Protein AF-A0A661IXZ2-F1 (afdb_monomer_lite)

Secondary structure (DSSP, 8-state):
---S---SSTTHHHHHHHIIIIIHHHHHHHHHH--TTHHHHHHHHHHHHHHHHS-GGG--SSTTHHHHHHHHHHHHHHHHHHT-GGGHHHHHHHHHHHHHHHHHHHHHHHH--PPPHHHHHHHHHHHHHHHHHHHHHHHHHHHHHHHHT-

pLDDT: mean 89.72, std 12.01, range [30.55, 98.31]

Sequence (150 aa):
MAEGLRLPGPAAGTAIFGGLMFVVWISLGRKLTEKRYGGITVAVLFASFSILLRPWYGILSPSFFSIYAVVALFVLGLWIEVFQGRLELIGGGLGNLSCLGITWLAFGIHLDRWPPSEYVFLLLFSSFLSGTAGVLLARSVEKFFRKVKR

Structure (mmCIF, N/CA/C/O backbone):
data_AF-A0A661IXZ2-F1
#
_entry.id   AF-A0A661IXZ2-F1
#
loop_
_atom_site.group_PDB
_atom_site.id
_atom_site.type_symbol
_atom_site.label_atom_id
_atom_site.label_alt_id
_atom_site.label_comp_id
_ato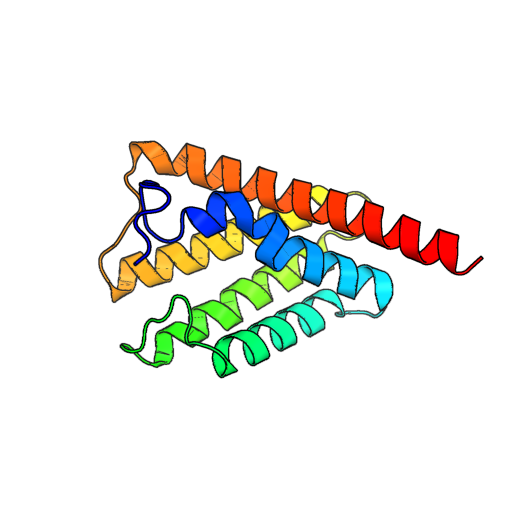m_site.label_asym_id
_atom_site.label_entity_id
_atom_site.label_seq_id
_atom_site.pdbx_PDB_ins_code
_atom_site.Cartn_x
_atom_site.Cartn_y
_atom_site.Cartn_z
_atom_site.occupancy
_atom_site.B_iso_or_equiv
_atom_site.auth_seq_id
_atom_site.auth_comp_id
_atom_site.auth_asym_id
_atom_site.auth_atom_id
_atom_site.pdbx_PDB_model_num
ATOM 1 N N . MET A 1 1 ? 4.597 -20.156 -14.452 1.00 32.59 1 MET A N 1
ATOM 2 C CA . MET A 1 1 ? 3.155 -20.278 -14.143 1.00 32.59 1 MET A CA 1
ATOM 3 C C . MET A 1 1 ? 2.672 -19.033 -13.410 1.00 32.59 1 MET A C 1
ATOM 5 O O . MET A 1 1 ? 2.782 -18.969 -12.195 1.00 32.59 1 MET A O 1
ATOM 9 N N . ALA A 1 2 ? 2.207 -18.038 -14.168 1.00 30.55 2 ALA A N 1
ATOM 10 C CA . ALA A 1 2 ? 1.329 -16.946 -13.729 1.00 30.55 2 ALA A CA 1
ATOM 11 C C . ALA A 1 2 ? 0.797 -16.218 -14.985 1.00 30.55 2 ALA A C 1
ATOM 13 O O . ALA A 1 2 ? 0.913 -15.007 -15.111 1.00 30.55 2 ALA A O 1
ATOM 14 N N . GLU A 1 3 ? 0.253 -16.965 -15.952 1.00 35.84 3 GLU A N 1
ATOM 15 C CA . GLU A 1 3 ? -0.440 -16.415 -17.136 1.00 35.84 3 GLU A CA 1
ATOM 16 C C . GLU A 1 3 ? -1.943 -16.199 -16.862 1.00 35.84 3 GLU A C 1
ATOM 18 O O . GLU A 1 3 ? -2.784 -16.376 -17.733 1.00 35.84 3 GLU A O 1
ATOM 23 N N . GLY A 1 4 ? -2.312 -15.869 -15.621 1.00 45.47 4 GLY A N 1
ATOM 24 C CA . GLY A 1 4 ? -3.718 -15.861 -15.201 1.00 45.47 4 GLY A CA 1
ATOM 25 C C . GLY A 1 4 ? -4.485 -14.586 -15.544 1.00 45.47 4 GLY A C 1
ATOM 26 O O . GLY A 1 4 ? -5.700 -14.622 -15.670 1.00 45.47 4 GLY A O 1
ATOM 27 N N . LEU A 1 5 ? -3.801 -13.456 -15.709 1.00 49.75 5 LEU A N 1
ATOM 28 C CA . LEU A 1 5 ? -4.419 -12.175 -16.040 1.00 49.75 5 LEU A CA 1
ATOM 29 C C . LEU A 1 5 ? -3.344 -11.373 -16.779 1.00 49.75 5 LEU A C 1
ATOM 31 O O . LEU A 1 5 ? -2.355 -10.977 -16.163 1.00 49.75 5 LEU A O 1
ATOM 35 N N . ARG A 1 6 ? -3.480 -11.178 -18.098 1.00 61.00 6 ARG A N 1
ATOM 36 C CA . ARG A 1 6 ? -2.599 -10.309 -18.909 1.00 61.00 6 ARG A CA 1
ATOM 37 C C . ARG A 1 6 ? -2.823 -8.838 -18.536 1.00 61.00 6 ARG A C 1
ATOM 39 O O . ARG A 1 6 ? -3.260 -8.037 -19.354 1.00 61.00 6 ARG A O 1
ATOM 46 N N . LEU A 1 7 ? -2.613 -8.500 -17.270 1.00 65.31 7 LEU A N 1
ATOM 47 C CA . LEU A 1 7 ? -2.766 -7.143 -16.793 1.00 65.31 7 LEU A CA 1
ATOM 48 C C . LEU A 1 7 ? -1.588 -6.301 -17.294 1.00 65.31 7 LEU A C 1
ATOM 50 O O . LEU A 1 7 ? -0.437 -6.724 -17.151 1.00 65.31 7 LEU A O 1
ATOM 54 N N . PRO A 1 8 ? -1.858 -5.122 -17.864 1.00 73.19 8 PRO A N 1
ATOM 55 C CA . PRO A 1 8 ? -0.811 -4.255 -18.366 1.00 73.19 8 PRO A CA 1
ATOM 56 C C . PRO A 1 8 ? -0.011 -3.649 -17.208 1.00 73.19 8 PRO A C 1
ATOM 58 O O . PRO A 1 8 ? -0.569 -3.049 -16.293 1.00 73.19 8 PRO A O 1
ATOM 61 N N . GLY A 1 9 ? 1.314 -3.777 -17.276 1.00 74.88 9 GLY A N 1
ATOM 62 C CA . GLY A 1 9 ? 2.248 -3.122 -16.361 1.00 74.88 9 GLY A CA 1
ATOM 63 C C . GLY A 1 9 ? 2.627 -3.921 -15.103 1.00 74.88 9 GLY A C 1
ATOM 64 O O . GLY A 1 9 ? 1.922 -4.842 -14.676 1.00 74.88 9 GLY A O 1
ATOM 65 N N . PRO A 1 10 ? 3.775 -3.583 -14.485 1.00 83.19 10 PRO A N 1
ATOM 66 C CA . PRO A 1 10 ? 4.241 -4.245 -13.275 1.00 83.19 10 PRO A CA 1
ATOM 67 C C . PRO A 1 10 ? 3.270 -4.002 -12.116 1.00 83.19 10 PRO A C 1
ATOM 69 O O . PRO A 1 10 ? 2.690 -2.925 -11.979 1.00 83.19 10 PRO A O 1
ATOM 72 N N . ALA A 1 11 ? 3.116 -5.011 -11.256 1.00 85.69 11 ALA A N 1
ATOM 73 C CA . ALA A 1 11 ? 2.308 -4.927 -10.039 1.00 85.69 11 ALA A CA 1
ATOM 74 C C . ALA A 1 11 ? 0.827 -4.535 -10.248 1.00 85.69 11 ALA A C 1
ATOM 76 O O . ALA A 1 11 ? 0.164 -4.108 -9.303 1.00 85.69 11 ALA A O 1
ATOM 77 N N . ALA A 1 12 ? 0.257 -4.742 -11.439 1.00 88.62 12 ALA A N 1
ATOM 78 C CA . ALA A 1 12 ? -1.161 -4.476 -11.692 1.00 88.62 12 ALA A CA 1
ATOM 79 C C . ALA A 1 12 ? -2.104 -5.294 -10.783 1.00 88.62 12 ALA A C 1
ATOM 81 O O . ALA A 1 12 ? -3.170 -4.821 -10.396 1.00 88.62 12 ALA A O 1
ATOM 82 N N . GLY A 1 13 ? -1.681 -6.486 -10.342 1.00 88.31 13 GLY A N 1
ATOM 83 C CA . GLY A 1 13 ? -2.396 -7.241 -9.308 1.00 88.31 13 GLY A CA 1
ATOM 84 C C . GLY A 1 13 ? -2.532 -6.463 -7.991 1.00 88.31 13 GLY A C 1
ATOM 85 O O . GLY A 1 13 ? -3.591 -6.482 -7.376 1.00 88.31 13 GLY A O 1
ATOM 86 N N . THR A 1 14 ? -1.516 -5.697 -7.595 1.00 90.25 14 THR A N 1
ATOM 87 C CA . THR A 1 14 ? -1.571 -4.812 -6.416 1.00 90.25 14 THR A CA 1
ATOM 88 C C . THR A 1 14 ? -2.442 -3.589 -6.656 1.00 90.25 14 THR A C 1
ATOM 90 O O . THR A 1 14 ? -3.156 -3.157 -5.752 1.00 90.25 14 THR A O 1
ATOM 93 N N . ALA A 1 15 ? -2.475 -3.075 -7.884 1.00 93.56 15 ALA A N 1
ATOM 94 C CA . ALA A 1 15 ? -3.404 -2.013 -8.247 1.00 93.56 15 ALA A CA 1
ATOM 95 C C . ALA A 1 15 ? -4.876 -2.446 -8.117 1.00 93.56 15 ALA A C 1
ATOM 97 O O . ALA A 1 15 ? -5.725 -1.631 -7.789 1.00 93.56 15 ALA A O 1
ATOM 98 N N . ILE A 1 16 ? -5.210 -3.715 -8.352 1.00 93.81 16 ILE A N 1
ATOM 99 C CA . ILE A 1 16 ? -6.607 -4.182 -8.303 1.00 93.81 16 ILE A CA 1
ATOM 100 C C . ILE A 1 16 ? -6.950 -4.794 -6.941 1.00 93.81 16 ILE A C 1
ATOM 102 O O . ILE A 1 16 ? -8.022 -4.545 -6.391 1.00 93.81 16 ILE A O 1
ATOM 106 N N . PHE A 1 17 ? -6.030 -5.560 -6.357 1.00 94.88 17 PHE A N 1
ATOM 107 C CA . PHE A 1 17 ? -6.265 -6.360 -5.153 1.00 94.88 17 PHE A CA 1
ATOM 108 C C . PHE A 1 17 ? -5.483 -5.885 -3.925 1.00 94.88 17 PHE A C 1
ATOM 110 O O . PHE A 1 17 ? -5.629 -6.475 -2.856 1.00 94.88 17 PHE A O 1
ATOM 117 N N . GLY A 1 18 ? -4.678 -4.823 -4.025 1.00 93.56 18 GLY A N 1
ATOM 118 C CA . GLY A 1 18 ? -3.869 -4.309 -2.910 1.00 93.56 18 GLY A CA 1
ATOM 119 C C . GLY A 1 18 ? -4.696 -3.925 -1.681 1.00 93.56 18 GLY A C 1
ATOM 120 O O . GLY A 1 18 ? -4.258 -4.119 -0.546 1.00 93.56 18 GLY A O 1
ATOM 121 N N . GLY A 1 19 ? -5.946 -3.507 -1.892 1.00 95.75 19 GLY A N 1
ATOM 122 C CA . GLY A 1 19 ? -6.935 -3.344 -0.836 1.00 95.75 19 GLY A CA 1
ATOM 123 C C . GLY A 1 19 ? -7.126 -4.593 0.015 1.00 95.75 19 GLY A C 1
ATOM 124 O O . GLY A 1 19 ? -7.001 -4.539 1.235 1.00 95.75 19 GLY A O 1
ATOM 125 N N . LEU A 1 20 ? -7.390 -5.728 -0.633 1.00 95.25 20 LEU A N 1
ATOM 126 C CA . LEU A 1 20 ? -7.593 -7.018 0.027 1.00 95.25 20 LEU A CA 1
ATOM 127 C C . LEU A 1 20 ? -6.285 -7.589 0.590 1.00 95.25 20 LEU A C 1
ATOM 129 O O . LEU A 1 20 ? -6.275 -8.130 1.693 1.00 95.25 20 LEU A O 1
ATOM 133 N N . MET A 1 21 ? -5.188 -7.463 -0.159 1.00 92.31 21 MET A N 1
ATOM 134 C CA . MET A 1 21 ? -3.894 -8.035 0.220 1.00 92.31 21 MET A CA 1
ATOM 135 C C . MET A 1 21 ? -3.251 -7.316 1.406 1.00 92.31 21 MET A C 1
ATOM 137 O O . MET A 1 21 ? -2.630 -7.971 2.237 1.00 92.31 21 MET A O 1
ATOM 141 N N . PHE A 1 22 ? -3.396 -5.991 1.500 1.00 94.94 22 PHE A N 1
ATOM 142 C CA . PHE A 1 22 ? -2.669 -5.180 2.480 1.00 94.94 22 PHE A CA 1
ATOM 143 C C . PHE A 1 22 ? -3.604 -4.328 3.337 1.00 94.94 22 PHE A C 1
ATOM 145 O O . PHE A 1 22 ? -3.573 -4.409 4.567 1.00 94.94 22 PHE A O 1
ATOM 152 N N . VAL A 1 23 ? -4.460 -3.518 2.706 1.00 97.62 23 VAL A N 1
ATOM 153 C CA . VAL A 1 23 ? -5.229 -2.486 3.420 1.00 97.62 23 VAL A CA 1
ATOM 154 C C . VAL A 1 23 ? -6.223 -3.085 4.413 1.00 97.62 23 VAL A C 1
ATOM 156 O O . VAL A 1 23 ? -6.313 -2.578 5.531 1.00 97.62 23 VAL A O 1
ATOM 159 N N . VAL A 1 24 ? -6.917 -4.176 4.058 1.00 97.69 24 VAL A N 1
ATOM 160 C CA . VAL A 1 24 ? -7.838 -4.887 4.967 1.00 97.69 24 VAL A CA 1
ATOM 161 C C . VAL A 1 24 ? -7.131 -5.246 6.267 1.00 97.69 24 VAL A C 1
ATOM 163 O O . VAL A 1 24 ? -7.606 -4.896 7.344 1.00 97.69 24 VAL A O 1
ATOM 166 N N . TRP A 1 25 ? -5.987 -5.918 6.171 1.00 96.25 25 TRP A N 1
ATOM 167 C CA . TRP A 1 25 ? -5.279 -6.466 7.325 1.00 96.25 25 TRP A CA 1
ATOM 168 C C . TRP A 1 25 ? -4.684 -5.377 8.206 1.00 96.25 25 TRP A C 1
ATOM 170 O O . TRP A 1 25 ? -4.823 -5.426 9.427 1.00 96.25 25 TRP A O 1
ATOM 180 N N . ILE A 1 26 ? -4.074 -4.364 7.593 1.00 96.69 26 ILE A N 1
ATOM 181 C CA . ILE A 1 26 ? -3.441 -3.267 8.326 1.00 96.69 26 ILE A CA 1
ATOM 182 C C . ILE A 1 26 ? -4.507 -2.390 8.998 1.00 96.69 26 ILE A C 1
ATOM 184 O O . ILE A 1 26 ? -4.383 -2.056 10.178 1.00 96.69 26 ILE A O 1
ATOM 188 N N . SER A 1 27 ? -5.597 -2.075 8.289 1.00 97.06 27 SER A N 1
ATOM 189 C CA . SER A 1 27 ? -6.723 -1.317 8.847 1.00 97.06 27 SER A CA 1
ATOM 190 C C . SER A 1 27 ? -7.415 -2.091 9.971 1.00 97.06 27 SER A C 1
ATOM 192 O O . SER A 1 27 ? -7.656 -1.535 11.044 1.00 97.06 27 SER A O 1
ATOM 194 N N . LEU A 1 28 ? -7.676 -3.387 9.771 1.00 96.06 28 LEU A N 1
ATOM 195 C CA . LEU A 1 28 ? -8.296 -4.245 10.778 1.00 96.06 28 LEU A CA 1
ATOM 196 C C . LEU A 1 28 ? -7.409 -4.375 12.019 1.00 96.06 28 LEU A C 1
ATOM 198 O O . LEU A 1 28 ? -7.884 -4.163 13.131 1.00 96.06 28 LEU A O 1
ATOM 202 N N . GLY A 1 29 ? -6.116 -4.656 11.848 1.00 94.19 29 GLY A N 1
ATOM 203 C CA . GLY A 1 29 ? -5.170 -4.766 12.957 1.00 94.19 29 GLY A CA 1
ATOM 204 C C . GLY A 1 29 ? -5.096 -3.480 13.782 1.00 94.19 29 GLY A C 1
ATOM 205 O O . GLY A 1 29 ? -5.122 -3.522 15.015 1.00 94.19 29 GLY A O 1
ATOM 206 N N . ARG A 1 30 ? -5.111 -2.313 13.128 1.00 94.62 30 ARG A N 1
ATOM 207 C CA . ARG A 1 30 ? -5.167 -1.028 13.832 1.00 94.62 30 ARG A CA 1
ATOM 208 C C . ARG A 1 30 ? -6.479 -0.812 14.593 1.00 94.62 30 ARG A C 1
ATOM 210 O O . ARG A 1 30 ? -6.465 -0.306 15.718 1.00 94.62 30 ARG A O 1
ATOM 217 N N . LYS A 1 31 ? -7.609 -1.194 14.002 1.00 93.88 31 LYS A N 1
ATOM 218 C CA . LYS A 1 31 ? -8.935 -1.098 14.632 1.00 93.88 31 LYS A CA 1
ATOM 219 C C . LYS A 1 31 ? -9.081 -2.011 15.843 1.00 93.88 31 LYS A C 1
ATOM 221 O O . LYS A 1 31 ? -9.686 -1.610 16.826 1.00 93.88 31 LYS A O 1
ATOM 226 N N . LEU A 1 32 ? -8.513 -3.214 15.780 1.00 92.69 32 LEU A N 1
ATOM 227 C CA . LEU A 1 32 ? -8.575 -4.187 16.871 1.00 92.69 32 LEU A CA 1
ATOM 228 C C . LEU A 1 32 ? -7.624 -3.848 18.021 1.00 92.69 32 LEU A C 1
ATOM 230 O O . LEU A 1 32 ? -7.943 -4.114 19.175 1.00 92.69 32 LEU A O 1
ATOM 234 N N . THR A 1 33 ? -6.454 -3.281 17.721 1.00 90.81 33 THR A N 1
ATOM 235 C CA . THR A 1 33 ? -5.474 -2.918 18.756 1.00 90.81 33 THR A CA 1
ATOM 236 C C . THR A 1 33 ? -5.832 -1.622 19.475 1.00 90.81 33 THR A C 1
ATOM 238 O O . THR A 1 33 ? -5.518 -1.487 20.654 1.00 90.81 33 THR A O 1
ATOM 241 N N . GLU A 1 34 ? -6.452 -0.659 18.782 1.00 86.38 34 GLU A N 1
ATOM 242 C CA . GLU A 1 34 ? -6.804 0.673 19.307 1.00 86.38 34 GLU A CA 1
ATOM 243 C C . GLU A 1 34 ? -5.614 1.454 19.921 1.00 86.38 34 GLU A C 1
ATOM 245 O O . GLU A 1 34 ? -5.797 2.470 20.589 1.00 86.38 34 GLU A O 1
ATOM 250 N N . LYS A 1 35 ? -4.369 1.021 19.677 1.00 89.50 35 LYS A N 1
ATOM 251 C CA . LYS A 1 35 ? -3.149 1.661 20.188 1.00 89.50 35 LYS A CA 1
ATOM 252 C C . LYS A 1 35 ? -2.573 2.645 19.181 1.00 89.50 35 LYS A C 1
ATOM 254 O O . LYS A 1 35 ? -2.608 2.403 17.975 1.00 89.50 35 LYS A O 1
ATOM 259 N N . ARG A 1 36 ? -1.962 3.719 19.691 1.00 87.12 36 ARG A N 1
ATOM 260 C CA . ARG A 1 36 ? -1.168 4.657 18.886 1.00 87.12 36 ARG A CA 1
ATOM 261 C C . ARG A 1 36 ? -0.116 3.878 18.090 1.00 87.12 36 ARG A C 1
ATOM 263 O O . ARG A 1 36 ? 0.582 3.050 18.667 1.00 87.12 36 ARG A O 1
ATOM 270 N N . TYR A 1 37 ? -0.026 4.158 16.791 1.00 91.31 37 TYR A N 1
ATOM 271 C CA . TYR A 1 37 ? 0.878 3.506 15.834 1.00 91.31 37 TYR A CA 1
ATOM 272 C C . TYR A 1 37 ? 0.550 2.054 15.468 1.00 91.31 37 TYR A C 1
ATOM 274 O O . TYR A 1 37 ? 1.322 1.443 14.734 1.00 91.31 37 TYR A O 1
ATOM 282 N N . GLY A 1 38 ? -0.588 1.496 15.896 1.00 92.00 38 GLY A N 1
ATOM 283 C CA . GLY A 1 38 ? -0.918 0.101 15.589 1.00 92.00 38 GLY A CA 1
ATOM 284 C C . GLY A 1 38 ? -0.947 -0.217 14.083 1.00 92.00 38 GLY A C 1
ATOM 285 O O . GLY A 1 38 ? -0.605 -1.331 13.705 1.00 92.00 38 GLY A O 1
ATOM 286 N N . GLY A 1 39 ? -1.289 0.743 13.210 1.00 91.56 39 GLY A N 1
ATOM 287 C CA . GLY A 1 39 ? -1.331 0.531 11.764 1.00 91.56 39 GLY A CA 1
ATOM 288 C C . GLY A 1 39 ? 0.074 0.404 11.202 1.00 91.56 39 GLY A C 1
ATOM 289 O O . GLY A 1 39 ? 0.361 -0.517 10.446 1.00 91.56 39 GLY A O 1
ATOM 290 N N . ILE A 1 40 ? 0.978 1.267 11.663 1.00 95.69 40 ILE A N 1
ATOM 291 C CA . ILE A 1 40 ? 2.400 1.206 11.322 1.00 95.69 40 ILE A CA 1
ATOM 292 C C . ILE A 1 40 ? 3.007 -0.105 11.830 1.00 95.69 40 ILE A C 1
ATOM 294 O O . ILE A 1 40 ? 3.661 -0.811 11.068 1.00 95.69 40 ILE A O 1
ATOM 298 N N . THR A 1 41 ? 2.756 -0.472 13.090 1.00 94.94 41 THR A N 1
ATOM 299 C CA . THR A 1 41 ? 3.283 -1.710 13.679 1.00 94.94 41 THR A CA 1
ATOM 300 C C . THR A 1 41 ? 2.817 -2.941 12.907 1.00 94.94 41 THR A C 1
ATOM 302 O O . THR A 1 41 ? 3.643 -3.770 12.533 1.00 94.94 41 THR A O 1
ATOM 305 N N . VAL A 1 42 ? 1.515 -3.051 12.620 1.00 95.94 42 VAL A N 1
ATOM 306 C CA . VAL A 1 42 ? 0.969 -4.175 11.847 1.00 95.94 42 VAL A CA 1
ATOM 307 C C . VAL A 1 42 ? 1.554 -4.195 10.438 1.00 95.94 42 VAL A C 1
ATOM 309 O O . VAL A 1 42 ? 1.938 -5.262 9.974 1.00 95.94 42 VAL A O 1
ATOM 312 N N . ALA A 1 43 ? 1.686 -3.045 9.776 1.00 95.94 43 ALA A N 1
ATOM 313 C CA . ALA A 1 43 ? 2.252 -2.972 8.433 1.00 95.94 43 ALA A CA 1
ATOM 314 C C . ALA A 1 43 ? 3.719 -3.423 8.372 1.00 95.94 43 ALA A C 1
ATOM 316 O O . ALA A 1 43 ? 4.089 -4.188 7.484 1.00 95.94 43 ALA A O 1
ATOM 317 N N . VAL A 1 44 ? 4.546 -2.991 9.328 1.00 94.81 44 VAL A N 1
ATOM 318 C CA . VAL A 1 44 ? 5.961 -3.386 9.403 1.00 94.81 44 VAL A CA 1
ATOM 319 C C . VAL A 1 44 ? 6.094 -4.872 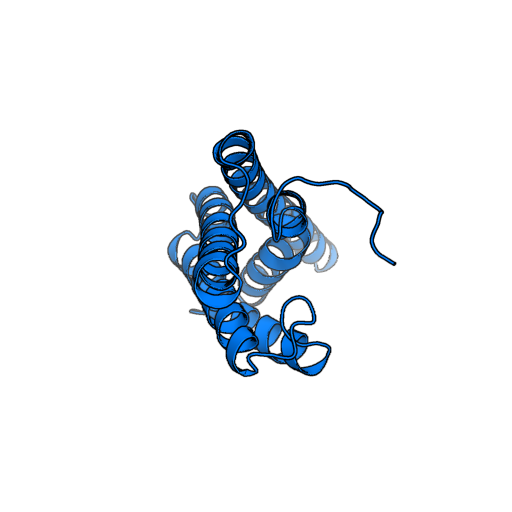9.718 1.00 94.81 44 VAL A C 1
ATOM 321 O O . VAL A 1 44 ? 6.861 -5.562 9.055 1.00 94.81 44 VAL A O 1
ATOM 324 N N . LEU A 1 45 ? 5.319 -5.396 10.674 1.00 93.94 45 LEU A N 1
ATOM 325 C CA . LEU A 1 45 ? 5.308 -6.834 10.960 1.00 93.94 45 LEU A CA 1
ATOM 326 C C . LEU A 1 45 ? 4.872 -7.636 9.733 1.00 93.94 45 LEU A C 1
ATOM 328 O O . LEU A 1 45 ? 5.518 -8.620 9.379 1.00 93.94 45 LEU A O 1
ATOM 332 N N . PHE A 1 46 ? 3.818 -7.184 9.052 1.00 92.38 46 PHE A N 1
ATOM 333 C CA . PHE A 1 46 ? 3.328 -7.807 7.829 1.00 92.38 46 PHE A CA 1
ATOM 334 C C . PHE A 1 46 ? 4.410 -7.835 6.743 1.00 92.38 46 PHE A C 1
ATOM 336 O O . PHE A 1 46 ? 4.623 -8.877 6.121 1.00 92.38 46 PHE A O 1
ATOM 343 N N . ALA A 1 47 ? 5.139 -6.731 6.550 1.00 92.19 47 ALA A N 1
ATOM 344 C CA . ALA A 1 47 ? 6.260 -6.659 5.616 1.00 92.19 47 ALA A CA 1
ATOM 345 C C . ALA A 1 47 ? 7.371 -7.652 5.983 1.00 92.19 47 ALA A C 1
ATOM 347 O O . ALA A 1 47 ? 7.803 -8.432 5.135 1.00 92.19 47 ALA A O 1
ATOM 348 N N . SER A 1 48 ? 7.789 -7.665 7.250 1.00 90.44 48 SER A N 1
ATOM 349 C CA . SER A 1 48 ? 8.844 -8.546 7.751 1.00 90.44 48 SER A CA 1
ATOM 350 C C . SER A 1 48 ? 8.503 -10.021 7.545 1.00 90.44 48 SER A C 1
ATOM 352 O O . SER A 1 48 ? 9.312 -10.761 6.989 1.00 90.44 48 SER A O 1
ATOM 354 N N . PHE A 1 49 ? 7.291 -10.450 7.913 1.00 90.12 49 PHE A N 1
ATOM 355 C CA . PHE A 1 49 ? 6.855 -11.831 7.686 1.00 90.12 49 PHE A CA 1
ATOM 356 C C . PHE A 1 49 ? 6.744 -12.170 6.199 1.00 90.12 49 PHE A C 1
ATOM 358 O O . PHE A 1 49 ? 7.143 -13.259 5.792 1.00 90.12 49 PHE A O 1
ATOM 365 N N . SER A 1 50 ? 6.254 -11.238 5.378 1.00 86.50 50 SER A N 1
ATOM 366 C CA . SER A 1 50 ? 6.138 -11.453 3.932 1.00 86.50 50 SER A CA 1
ATOM 367 C C . SER A 1 50 ? 7.503 -11.709 3.292 1.00 86.50 50 SER A C 1
ATOM 369 O O . SER A 1 50 ? 7.639 -12.651 2.514 1.00 86.50 50 SER A O 1
ATOM 371 N N . ILE A 1 51 ? 8.521 -10.927 3.670 1.00 87.75 51 ILE A N 1
ATOM 372 C CA . ILE A 1 51 ? 9.889 -11.042 3.141 1.00 87.75 51 ILE A CA 1
ATOM 373 C C . ILE A 1 51 ? 10.548 -12.368 3.540 1.00 87.75 51 ILE A C 1
ATOM 375 O O . ILE A 1 51 ? 11.269 -12.947 2.728 1.00 87.75 51 ILE A O 1
ATOM 379 N N . LEU A 1 52 ? 10.288 -12.871 4.755 1.00 85.94 52 LEU A N 1
ATOM 380 C CA . LEU A 1 52 ? 10.799 -14.175 5.201 1.00 85.94 52 LEU A CA 1
ATOM 381 C C . LEU A 1 52 ? 10.250 -15.336 4.362 1.00 85.94 52 LEU A C 1
ATOM 383 O O . LEU A 1 52 ? 10.952 -16.321 4.150 1.00 85.94 52 LEU A O 1
ATOM 387 N N . LEU A 1 53 ? 9.005 -15.229 3.887 1.00 84.44 53 LEU A N 1
ATOM 388 C CA . LEU A 1 53 ? 8.379 -16.259 3.058 1.00 84.44 53 LEU A CA 1
ATOM 389 C C . LEU A 1 53 ? 8.886 -16.205 1.619 1.00 84.44 53 LEU A C 1
ATOM 391 O O . LEU A 1 53 ? 9.282 -17.229 1.060 1.00 84.44 53 LEU A O 1
ATOM 395 N N . ARG A 1 54 ? 8.850 -15.019 1.004 1.00 82.31 54 ARG A N 1
ATOM 396 C CA . ARG A 1 54 ? 9.417 -14.762 -0.321 1.00 82.31 54 ARG A CA 1
ATOM 397 C C . ARG A 1 54 ? 9.877 -13.306 -0.423 1.00 82.31 54 ARG A C 1
ATOM 399 O O . ARG A 1 54 ? 9.175 -12.416 0.053 1.00 82.31 54 ARG A O 1
ATOM 406 N N . PRO A 1 55 ? 10.985 -13.036 -1.135 1.00 79.56 55 PRO A N 1
ATOM 407 C CA . PRO A 1 55 ? 11.352 -11.673 -1.501 1.00 79.56 55 PRO A CA 1
ATOM 408 C C . PRO A 1 55 ? 10.203 -10.961 -2.221 1.00 79.56 55 PRO A C 1
ATOM 410 O O . PRO A 1 55 ? 9.338 -11.602 -2.827 1.00 79.56 55 PRO A O 1
ATOM 413 N N . TRP A 1 56 ? 10.205 -9.631 -2.195 1.00 84.19 56 TRP A N 1
ATOM 414 C CA . TRP A 1 56 ? 9.143 -8.821 -2.795 1.00 84.19 56 TRP A CA 1
ATOM 415 C C . TRP A 1 56 ? 8.958 -9.138 -4.287 1.00 84.19 56 TRP A C 1
ATOM 417 O O . TRP A 1 56 ? 9.899 -9.042 -5.073 1.00 84.19 56 TRP A O 1
ATOM 427 N N . TYR A 1 57 ? 7.751 -9.577 -4.665 1.00 79.00 57 TYR A N 1
ATOM 428 C CA . TYR A 1 57 ? 7.427 -10.117 -5.999 1.00 79.00 57 TYR A CA 1
ATOM 429 C C . TYR A 1 57 ? 8.354 -11.250 -6.492 1.00 79.00 57 TYR A C 1
ATOM 431 O O . TYR A 1 57 ? 8.431 -11.515 -7.689 1.00 79.00 57 TYR A O 1
ATOM 439 N N . GLY A 1 58 ? 9.051 -11.941 -5.586 1.00 80.19 58 GLY A N 1
ATOM 440 C CA . GLY A 1 58 ? 9.998 -13.010 -5.910 1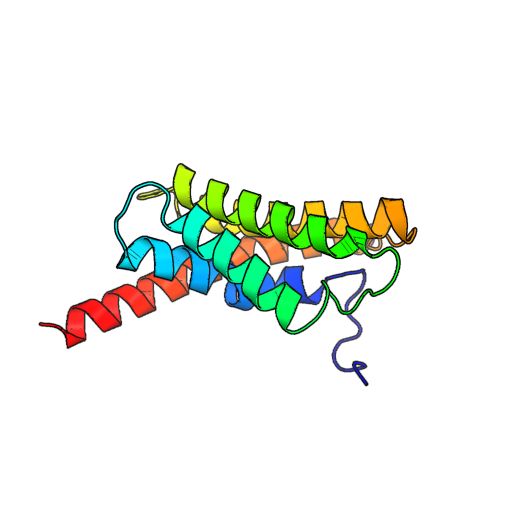.00 80.19 58 GLY A CA 1
ATOM 441 C C . GLY A 1 58 ? 11.303 -12.531 -6.553 1.00 80.19 58 GLY A C 1
ATOM 442 O O . GLY A 1 58 ? 12.028 -13.351 -7.111 1.00 80.19 58 GLY A O 1
ATOM 443 N N . ILE A 1 59 ? 11.609 -11.232 -6.495 1.00 80.50 59 ILE A N 1
ATOM 444 C CA . ILE A 1 59 ? 12.833 -10.669 -7.072 1.00 80.50 59 ILE A CA 1
ATOM 445 C C . ILE A 1 59 ? 14.008 -10.952 -6.134 1.00 80.50 59 ILE A C 1
ATOM 447 O O . ILE A 1 59 ? 14.068 -10.441 -5.018 1.00 80.50 59 ILE A O 1
ATOM 451 N N . LEU A 1 60 ? 14.936 -11.793 -6.596 1.00 78.19 60 LEU A N 1
ATOM 452 C CA . LEU A 1 60 ? 16.136 -12.194 -5.851 1.00 78.19 60 LEU A CA 1
ATOM 453 C C . LEU A 1 60 ? 17.331 -11.266 -6.114 1.00 78.19 60 LEU A C 1
ATOM 455 O O . LEU A 1 60 ? 18.196 -11.117 -5.252 1.00 78.19 60 LEU A O 1
ATOM 459 N N . SER A 1 61 ? 17.371 -10.628 -7.286 1.00 76.12 61 SER A N 1
ATOM 460 C CA . SER A 1 61 ? 18.392 -9.657 -7.671 1.00 76.12 61 SER A CA 1
ATOM 461 C C . SER A 1 61 ? 17.743 -8.401 -8.277 1.00 76.12 61 SER A C 1
ATOM 463 O O . SER A 1 61 ? 16.904 -8.522 -9.171 1.00 76.12 61 SER A O 1
ATOM 465 N N . PRO A 1 62 ? 18.119 -7.193 -7.817 1.00 80.88 62 PRO A N 1
ATOM 466 C CA . PRO A 1 62 ? 19.022 -6.919 -6.696 1.00 80.88 62 PRO A CA 1
ATOM 467 C C . PRO A 1 62 ? 18.415 -7.286 -5.325 1.00 80.88 62 PRO A C 1
ATOM 469 O O . PRO A 1 62 ? 17.224 -7.099 -5.091 1.00 80.88 62 PRO A O 1
ATOM 472 N N . SER A 1 63 ? 19.234 -7.778 -4.386 1.00 76.94 63 SER A N 1
ATOM 473 C CA . SER A 1 63 ? 18.766 -8.288 -3.079 1.00 76.94 63 SER A CA 1
ATOM 474 C C . SER A 1 63 ? 18.104 -7.223 -2.194 1.00 76.94 63 SER A C 1
ATOM 476 O O . SER A 1 63 ? 17.257 -7.538 -1.358 1.00 76.94 63 SER A O 1
ATOM 478 N N . PHE A 1 64 ? 18.429 -5.946 -2.411 1.00 81.69 64 PHE A N 1
ATOM 479 C CA . PHE A 1 64 ? 17.819 -4.819 -1.708 1.00 81.69 64 PHE A CA 1
ATOM 480 C C . PHE A 1 64 ? 16.403 -4.476 -2.203 1.00 81.69 64 PHE A C 1
ATOM 482 O O . PHE A 1 64 ? 15.755 -3.611 -1.617 1.00 81.69 64 PHE A O 1
ATOM 489 N N . PHE A 1 65 ? 15.879 -5.144 -3.240 1.00 85.50 65 PHE A N 1
ATOM 490 C CA . PHE A 1 65 ? 14.533 -4.874 -3.765 1.00 85.50 65 PHE A CA 1
ATOM 491 C C . PHE A 1 65 ? 13.440 -5.040 -2.692 1.00 85.50 65 PHE A C 1
ATOM 493 O O . PHE A 1 65 ? 12.455 -4.303 -2.674 1.00 85.50 65 PHE A O 1
ATOM 500 N N . SER A 1 66 ? 13.653 -5.932 -1.721 1.00 88.12 66 SER A N 1
ATOM 501 C CA . SER A 1 66 ? 12.755 -6.125 -0.574 1.00 88.12 66 SER A CA 1
ATOM 502 C C . SER A 1 66 ? 12.674 -4.917 0.372 1.00 88.12 66 SER A C 1
ATOM 504 O O . SER A 1 66 ? 11.694 -4.793 1.101 1.00 88.12 66 SER A O 1
ATOM 506 N N . ILE A 1 67 ? 13.633 -3.981 0.344 1.00 91.69 67 ILE A N 1
ATOM 507 C CA . ILE A 1 67 ? 13.550 -2.732 1.124 1.00 91.69 67 ILE A CA 1
ATOM 508 C C . ILE A 1 67 ? 12.353 -1.896 0.656 1.00 91.69 67 ILE A C 1
ATOM 510 O O . ILE A 1 67 ? 11.636 -1.331 1.482 1.00 91.69 67 ILE A O 1
ATOM 514 N N . TYR A 1 68 ? 12.062 -1.885 -0.649 1.00 92.94 68 TYR A N 1
ATOM 515 C CA . TYR A 1 68 ? 10.894 -1.188 -1.191 1.00 92.94 68 TYR A CA 1
ATOM 516 C C . TYR A 1 68 ? 9.578 -1.748 -0.650 1.00 92.94 68 TYR A C 1
ATOM 518 O O . TYR A 1 68 ? 8.643 -0.977 -0.460 1.00 92.94 68 TYR A O 1
ATOM 526 N N . ALA A 1 69 ? 9.508 -3.046 -0.336 1.00 91.50 69 ALA A N 1
ATOM 527 C CA . ALA A 1 69 ? 8.342 -3.646 0.315 1.00 91.50 69 ALA A CA 1
ATOM 528 C C . ALA A 1 69 ? 8.097 -3.055 1.703 1.00 91.50 69 ALA A C 1
ATOM 530 O O . ALA A 1 69 ? 6.979 -2.655 2.028 1.00 91.50 69 ALA A O 1
ATOM 531 N N . VAL A 1 70 ? 9.161 -2.985 2.511 1.00 94.62 70 VAL A N 1
ATOM 532 C CA . VAL A 1 70 ? 9.102 -2.432 3.867 1.00 94.62 70 VAL A CA 1
ATOM 533 C C . VAL A 1 70 ? 8.686 -0.969 3.806 1.00 94.62 70 VAL A C 1
ATOM 535 O O . VAL A 1 70 ? 7.766 -0.574 4.514 1.00 94.62 70 VAL A O 1
ATOM 538 N N . VAL A 1 71 ? 9.301 -0.182 2.919 1.00 96.19 71 VAL A N 1
ATOM 539 C CA . VAL A 1 71 ? 8.968 1.237 2.738 1.00 96.19 71 VAL A CA 1
ATOM 540 C C . VAL A 1 71 ? 7.525 1.409 2.250 1.00 96.19 71 VAL A C 1
ATOM 542 O O . VAL A 1 71 ? 6.787 2.216 2.810 1.00 96.19 71 VAL A O 1
ATOM 545 N N . ALA A 1 72 ? 7.086 0.627 1.260 1.00 96.06 72 ALA A N 1
ATOM 546 C CA . ALA A 1 72 ? 5.730 0.691 0.716 1.00 96.06 72 ALA A CA 1
ATOM 547 C C . ALA A 1 72 ? 4.663 0.399 1.777 1.00 96.06 72 ALA A C 1
ATOM 549 O O . ALA A 1 72 ? 3.706 1.163 1.926 1.00 96.06 72 ALA A O 1
ATOM 550 N N . LEU A 1 73 ? 4.843 -0.674 2.550 1.00 96.56 73 LEU A N 1
ATOM 551 C CA . LEU A 1 73 ? 3.905 -1.047 3.604 1.00 96.56 73 LEU A CA 1
ATOM 552 C C . LEU A 1 73 ? 3.981 -0.098 4.800 1.00 96.56 73 LEU A C 1
ATOM 554 O O . LEU A 1 73 ? 2.941 0.256 5.348 1.00 96.56 73 LEU A O 1
ATOM 558 N N . PHE A 1 74 ? 5.168 0.388 5.163 1.00 97.62 74 PHE A N 1
ATOM 559 C CA . PHE A 1 74 ? 5.317 1.421 6.187 1.00 97.62 74 PHE A CA 1
ATOM 560 C C . PHE A 1 74 ? 4.531 2.688 5.828 1.00 97.62 74 PHE A C 1
ATOM 562 O O . PHE A 1 74 ? 3.742 3.168 6.641 1.00 97.62 74 PHE A O 1
ATOM 569 N N . VAL A 1 75 ? 4.684 3.199 4.600 1.00 98.00 75 VAL A N 1
ATOM 570 C CA . VAL A 1 75 ? 3.950 4.382 4.121 1.00 98.00 75 VAL A CA 1
ATOM 571 C C . VAL A 1 75 ? 2.444 4.119 4.082 1.00 98.00 75 VAL A C 1
ATOM 573 O O . VAL A 1 75 ? 1.663 4.971 4.500 1.00 98.00 75 VAL A O 1
ATOM 576 N N . LEU A 1 76 ? 2.014 2.930 3.653 1.00 98.00 76 LEU A N 1
ATOM 577 C CA . LEU A 1 76 ? 0.607 2.527 3.715 1.00 98.00 76 LEU A CA 1
ATOM 578 C C . LEU A 1 76 ? 0.085 2.563 5.165 1.00 98.00 76 LEU A C 1
ATOM 580 O O . LEU A 1 76 ? -0.957 3.165 5.433 1.00 98.00 76 LEU A O 1
ATOM 584 N N . GLY A 1 77 ? 0.825 1.977 6.109 1.00 97.25 77 GLY A N 1
ATOM 585 C CA . GLY A 1 77 ? 0.504 2.008 7.536 1.00 97.25 77 GLY A CA 1
ATOM 586 C C . GLY A 1 77 ? 0.438 3.429 8.099 1.00 97.25 77 GLY A C 1
ATOM 587 O O . GLY A 1 77 ? -0.450 3.724 8.897 1.00 97.25 77 GLY A O 1
ATOM 588 N N . LEU A 1 78 ? 1.314 4.327 7.637 1.00 97.62 78 LEU A N 1
ATOM 589 C CA . LEU A 1 78 ? 1.305 5.744 7.999 1.00 97.62 78 LEU A CA 1
ATOM 590 C C . LEU A 1 78 ? 0.022 6.442 7.525 1.00 97.62 78 LEU A C 1
ATOM 592 O O . LEU A 1 78 ? -0.614 7.124 8.324 1.00 97.62 78 LEU A O 1
ATOM 596 N N . TRP A 1 79 ? -0.407 6.236 6.274 1.00 98.06 79 TRP A N 1
ATOM 597 C CA . TRP A 1 79 ? -1.675 6.791 5.777 1.00 98.06 79 TRP A CA 1
ATOM 598 C C . TRP A 1 79 ? -2.877 6.289 6.579 1.00 98.06 79 TRP A C 1
ATOM 600 O O . TRP A 1 79 ? -3.750 7.082 6.938 1.00 98.06 79 TRP A O 1
ATOM 610 N N . ILE A 1 80 ? -2.905 4.995 6.913 1.00 96.50 80 ILE A N 1
ATOM 611 C CA . ILE A 1 80 ? -3.949 4.413 7.770 1.00 96.50 80 ILE A CA 1
ATOM 612 C C . ILE A 1 80 ? -3.921 5.022 9.176 1.00 96.50 80 ILE A C 1
ATOM 614 O O . ILE A 1 80 ? -4.979 5.199 9.777 1.00 96.50 80 ILE A O 1
ATOM 618 N N . GLU A 1 81 ? -2.745 5.342 9.718 1.00 95.06 81 GLU A N 1
ATOM 619 C CA . GLU A 1 81 ? -2.612 5.947 11.045 1.00 95.06 81 GLU A CA 1
ATOM 620 C C . GLU A 1 81 ? -3.033 7.425 11.059 1.00 95.06 81 GLU A C 1
ATOM 622 O O . GLU A 1 81 ? -3.747 7.847 11.965 1.00 95.06 81 GLU A O 1
ATOM 627 N N . VAL A 1 82 ? -2.638 8.202 10.047 1.00 95.50 82 VAL A N 1
ATOM 628 C CA . VAL A 1 82 ? -2.920 9.645 9.966 1.00 95.50 82 VAL A CA 1
ATOM 629 C C . VAL A 1 82 ? -4.399 9.921 9.691 1.00 95.50 82 VAL A C 1
ATOM 631 O O . VAL A 1 82 ? -4.977 10.829 10.283 1.00 95.50 82 VAL A O 1
ATOM 634 N N . PHE A 1 83 ? -5.041 9.136 8.824 1.00 95.38 83 PHE A N 1
ATOM 635 C CA . PHE A 1 83 ? -6.405 9.413 8.351 1.00 95.38 83 PHE A CA 1
ATOM 636 C C . PHE A 1 83 ? -7.496 8.699 9.153 1.00 95.38 83 PHE A C 1
ATOM 638 O O . PHE A 1 83 ? -8.588 8.457 8.645 1.00 95.38 83 PHE A O 1
ATOM 645 N N . GLN A 1 84 ? -7.243 8.350 10.411 1.00 87.69 84 GLN A N 1
ATOM 646 C CA . GLN A 1 84 ? -8.229 7.633 11.222 1.00 87.69 84 GLN A CA 1
ATOM 647 C C . GLN A 1 84 ? -9.534 8.407 11.440 1.00 87.69 84 GLN A C 1
ATOM 649 O O . GLN A 1 84 ? -9.615 9.632 11.347 1.00 87.69 84 GLN A O 1
ATOM 654 N N . GLY A 1 85 ? -10.594 7.661 11.753 1.00 88.12 85 GLY A N 1
ATOM 655 C CA . GLY A 1 85 ? -11.916 8.219 12.013 1.00 88.12 85 GLY A CA 1
ATOM 656 C C . GLY A 1 85 ? -12.676 8.513 10.723 1.00 88.12 85 GLY A C 1
ATOM 657 O O . GLY A 1 85 ? -12.969 7.606 9.947 1.00 88.12 85 GLY A O 1
ATOM 658 N N . ARG A 1 86 ? -13.051 9.778 10.500 1.00 89.19 86 ARG A N 1
ATOM 659 C CA . ARG A 1 86 ? -13.949 10.149 9.389 1.00 89.19 86 ARG A CA 1
ATOM 660 C C . ARG A 1 86 ? -13.312 9.981 8.008 1.00 89.19 86 ARG A C 1
ATOM 662 O O . ARG A 1 86 ? -14.036 9.700 7.058 1.00 89.19 86 ARG A O 1
ATOM 669 N N . LEU A 1 87 ? -11.989 10.109 7.899 1.00 94.81 87 LEU A N 1
ATOM 670 C CA . LEU A 1 87 ? -11.276 10.095 6.617 1.00 94.81 87 LEU A CA 1
ATOM 671 C C . LEU A 1 87 ? -10.573 8.765 6.309 1.00 94.81 87 LEU A C 1
ATOM 673 O O . LEU A 1 87 ? -9.802 8.687 5.356 1.00 94.81 87 LEU A O 1
ATOM 677 N N . GLU A 1 88 ? -10.857 7.694 7.054 1.00 95.19 88 GLU A N 1
ATOM 678 C CA . GLU A 1 88 ? -10.077 6.449 6.934 1.00 95.19 88 GLU A CA 1
ATOM 679 C C . GLU A 1 88 ? -10.212 5.778 5.562 1.00 95.19 88 GLU A C 1
ATOM 681 O O . GLU A 1 88 ? -9.296 5.095 5.116 1.00 95.19 88 GLU A O 1
ATOM 686 N N . LEU A 1 89 ? -11.315 6.031 4.852 1.00 97.56 89 LEU A N 1
ATOM 687 C CA . LEU A 1 89 ? -11.510 5.585 3.470 1.00 97.56 89 LEU A CA 1
ATOM 688 C C . LEU A 1 89 ? -10.495 6.211 2.506 1.00 97.56 89 LEU A C 1
ATOM 690 O O . LEU A 1 89 ? -9.984 5.522 1.621 1.00 97.56 89 LEU A O 1
ATOM 694 N N . ILE A 1 90 ? -10.194 7.498 2.707 1.00 97.25 90 ILE A N 1
ATOM 695 C CA . ILE A 1 90 ? -9.173 8.231 1.953 1.00 97.25 90 ILE A CA 1
ATOM 696 C C . ILE A 1 90 ? -7.793 7.704 2.346 1.00 97.25 90 ILE A C 1
ATOM 698 O O . ILE A 1 90 ? -6.979 7.435 1.470 1.00 97.25 90 ILE A O 1
ATOM 702 N N . GLY A 1 91 ? -7.560 7.473 3.643 1.00 97.06 91 GLY A N 1
ATOM 703 C CA . GLY A 1 91 ? -6.326 6.865 4.146 1.00 97.06 91 GLY A CA 1
ATOM 704 C C . GLY A 1 91 ? -6.010 5.519 3.495 1.00 97.06 91 GLY A C 1
ATOM 705 O O . GLY A 1 91 ? -4.891 5.301 3.043 1.00 97.06 91 GLY A O 1
ATOM 706 N N . GLY A 1 92 ? -7.001 4.631 3.378 1.00 97.31 92 GLY A N 1
ATOM 707 C CA . GLY A 1 92 ? -6.832 3.348 2.692 1.00 97.31 92 GLY A CA 1
ATOM 708 C C . GLY A 1 92 ? -6.505 3.489 1.207 1.00 97.31 92 GLY A C 1
ATOM 709 O O . GLY A 1 92 ? -5.601 2.816 0.710 1.00 97.31 92 GLY A O 1
ATOM 710 N N . GLY A 1 93 ? -7.210 4.381 0.505 1.00 97.94 93 GLY A N 1
ATOM 711 C CA . GLY A 1 93 ? -6.973 4.649 -0.914 1.00 97.94 93 GLY A CA 1
ATOM 712 C C . GLY A 1 93 ? -5.591 5.252 -1.180 1.00 97.94 93 GLY A C 1
ATOM 713 O O . GLY A 1 93 ? -4.844 4.732 -2.007 1.00 97.94 93 GLY A O 1
ATOM 714 N N . LEU A 1 94 ? -5.207 6.297 -0.437 1.00 98.19 94 LEU A N 1
ATOM 715 C CA . LEU A 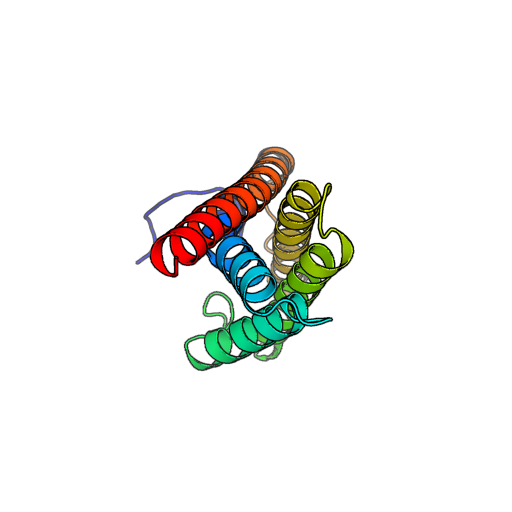1 94 ? -3.882 6.926 -0.527 1.00 98.19 94 LEU A CA 1
ATOM 716 C C . LEU A 1 94 ? -2.762 5.976 -0.087 1.00 98.19 94 LEU A C 1
ATOM 718 O O . LEU A 1 94 ? -1.685 5.979 -0.684 1.00 98.19 94 LEU A O 1
ATOM 722 N N . GLY A 1 95 ? -3.022 5.122 0.903 1.00 97.75 95 GLY A N 1
ATOM 723 C CA . GLY A 1 95 ? -2.091 4.087 1.337 1.00 97.75 95 GLY A CA 1
ATOM 724 C C . GLY A 1 95 ? -1.791 3.079 0.227 1.00 97.75 95 GLY A C 1
ATOM 725 O O . GLY A 1 95 ? -0.621 2.816 -0.055 1.00 97.75 95 GLY A O 1
ATOM 726 N N . ASN A 1 96 ? -2.821 2.558 -0.449 1.00 98.12 96 ASN A N 1
ATOM 727 C CA . ASN A 1 96 ? -2.620 1.617 -1.555 1.00 98.12 96 ASN A CA 1
ATOM 728 C C . ASN A 1 96 ? -1.998 2.290 -2.790 1.00 98.12 96 ASN A C 1
ATOM 730 O O . ASN A 1 96 ? -1.099 1.723 -3.409 1.00 98.12 96 ASN A O 1
ATOM 734 N N . LEU A 1 97 ? -2.405 3.525 -3.106 1.00 97.75 97 LEU A N 1
ATOM 735 C CA . LEU A 1 97 ? -1.765 4.342 -4.143 1.00 97.75 97 LEU A CA 1
ATOM 736 C C . LEU A 1 97 ? -0.270 4.525 -3.883 1.00 97.75 97 LEU A C 1
ATOM 738 O O . LEU A 1 97 ? 0.539 4.309 -4.780 1.00 97.75 97 LEU A O 1
ATOM 742 N N . SER A 1 98 ? 0.102 4.887 -2.655 1.00 97.75 98 SER A N 1
ATOM 743 C CA . SER A 1 98 ? 1.504 5.079 -2.274 1.00 97.75 98 SER A CA 1
ATOM 744 C C . SER A 1 98 ? 2.289 3.775 -2.384 1.00 97.75 98 SER A C 1
ATOM 746 O O . SER A 1 98 ? 3.399 3.767 -2.911 1.00 97.75 98 SER A O 1
ATOM 748 N N . CYS A 1 99 ? 1.693 2.660 -1.952 1.00 96.38 99 CYS A N 1
ATOM 749 C CA . CYS A 1 99 ? 2.283 1.331 -2.095 1.00 96.38 99 CYS A CA 1
ATOM 750 C C . CYS A 1 99 ? 2.547 0.978 -3.571 1.00 96.38 99 CYS A C 1
ATOM 752 O O . CYS A 1 99 ? 3.651 0.546 -3.922 1.00 96.38 99 CYS A O 1
ATOM 754 N N . LEU A 1 100 ? 1.569 1.222 -4.451 1.00 96.31 100 LEU A N 1
ATOM 755 C CA . LEU A 1 100 ? 1.715 1.017 -5.893 1.00 96.31 100 LEU A CA 1
ATOM 756 C C . LEU A 1 100 ? 2.786 1.937 -6.489 1.00 96.31 100 LEU A C 1
ATOM 758 O O . LEU A 1 100 ? 3.638 1.464 -7.234 1.00 96.31 100 LEU A O 1
ATOM 762 N N . GLY A 1 101 ? 2.787 3.221 -6.130 1.00 96.25 101 GLY A N 1
ATOM 763 C CA . GLY A 1 101 ? 3.757 4.201 -6.619 1.00 96.25 101 GLY A CA 1
ATOM 764 C C . GLY A 1 101 ? 5.193 3.850 -6.232 1.00 96.25 101 GLY A C 1
ATOM 765 O O . GLY A 1 101 ? 6.068 3.821 -7.091 1.00 96.25 101 GLY A O 1
ATOM 766 N N . ILE A 1 102 ? 5.434 3.493 -4.967 1.00 96.25 102 ILE A N 1
ATOM 767 C CA . ILE A 1 102 ? 6.752 3.034 -4.497 1.00 96.25 102 ILE A CA 1
ATOM 768 C C . ILE A 1 102 ? 7.173 1.763 -5.241 1.00 96.25 102 ILE A C 1
ATOM 770 O O . ILE A 1 102 ? 8.329 1.630 -5.641 1.00 96.25 102 ILE A O 1
ATOM 774 N N . THR A 1 103 ? 6.230 0.850 -5.478 1.00 93.94 103 THR A N 1
ATOM 775 C CA . THR A 1 103 ? 6.487 -0.367 -6.253 1.00 93.94 103 THR A CA 1
ATOM 776 C C . THR A 1 103 ? 6.878 -0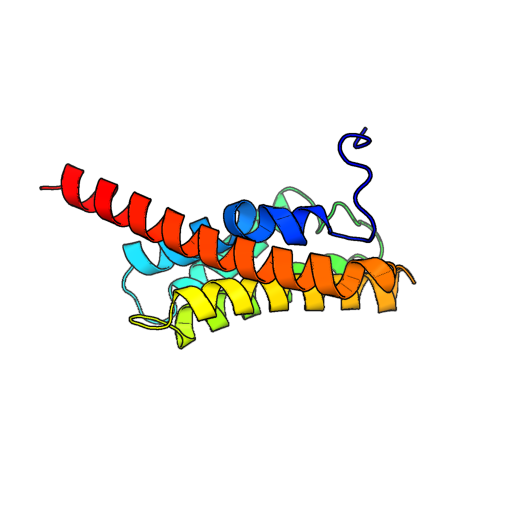.033 -7.693 1.00 93.94 103 THR A C 1
ATOM 778 O O . THR A 1 103 ? 7.890 -0.530 -8.177 1.00 93.94 103 THR A O 1
ATOM 781 N N . TRP A 1 104 ? 6.134 0.832 -8.381 1.00 95.00 104 TRP A N 1
ATOM 782 C CA . TRP A 1 104 ? 6.463 1.259 -9.741 1.00 95.00 104 TRP A CA 1
ATOM 783 C C . TRP A 1 104 ? 7.796 1.987 -9.828 1.00 95.00 104 TRP A C 1
ATOM 785 O O . TRP A 1 104 ? 8.551 1.703 -10.746 1.00 95.00 104 TRP A O 1
ATOM 795 N N . LEU A 1 105 ? 8.126 2.850 -8.865 1.00 94.69 105 LEU A N 1
ATOM 796 C CA . LEU A 1 105 ? 9.449 3.472 -8.793 1.00 94.69 105 LEU A CA 1
ATOM 797 C C . LEU A 1 105 ? 10.554 2.415 -8.674 1.00 94.69 105 LEU A C 1
ATOM 799 O O . LEU A 1 105 ? 11.564 2.511 -9.363 1.00 94.69 105 LEU A O 1
ATOM 803 N N . ALA A 1 106 ? 10.353 1.376 -7.858 1.00 92.69 106 ALA A N 1
ATOM 804 C CA . ALA A 1 106 ? 11.315 0.285 -7.731 1.00 92.69 106 ALA A CA 1
ATOM 805 C C . ALA A 1 106 ? 11.507 -0.475 -9.056 1.00 92.69 106 ALA A C 1
ATOM 807 O O . ALA A 1 106 ? 12.639 -0.702 -9.478 1.00 92.69 106 ALA A O 1
ATOM 808 N N . PHE A 1 107 ? 10.411 -0.841 -9.730 1.00 91.44 107 PHE A N 1
ATOM 809 C CA . PHE A 1 107 ? 10.459 -1.519 -11.032 1.00 91.44 107 PHE A CA 1
ATOM 810 C C . PHE A 1 107 ? 11.041 -0.629 -12.138 1.00 91.44 107 PHE A C 1
ATOM 812 O O . PHE A 1 107 ? 11.837 -1.096 -12.948 1.00 91.44 107 PHE A O 1
ATOM 819 N N . GLY A 1 108 ? 10.675 0.646 -12.161 1.00 91.88 108 GLY A N 1
ATOM 820 C CA . GLY A 1 108 ? 11.102 1.600 -13.171 1.00 91.88 108 GLY A CA 1
ATOM 821 C C . GLY A 1 108 ? 12.582 1.954 -13.070 1.00 91.88 108 GLY A C 1
ATOM 822 O O . GLY A 1 108 ? 13.278 1.942 -14.075 1.00 91.88 108 GLY A O 1
ATOM 823 N N . ILE A 1 109 ? 13.082 2.211 -11.858 1.00 91.31 109 ILE A N 1
ATOM 824 C CA . ILE A 1 109 ? 14.484 2.600 -11.634 1.00 91.31 109 ILE A CA 1
ATOM 825 C C . ILE A 1 109 ? 15.433 1.408 -11.808 1.00 91.31 109 ILE A C 1
ATOM 827 O O . ILE A 1 109 ? 16.493 1.559 -12.406 1.00 91.31 109 ILE A O 1
ATOM 831 N N . HIS A 1 110 ? 15.079 0.228 -11.280 1.00 90.56 110 HIS A N 1
ATOM 832 C CA . HIS A 1 110 ? 16.020 -0.904 -11.205 1.00 90.56 110 HIS A CA 1
ATOM 833 C C . HIS A 1 110 ? 15.854 -1.942 -12.307 1.00 90.56 110 HIS A C 1
ATOM 835 O O . HIS A 1 110 ? 16.784 -2.702 -12.561 1.00 90.56 110 HIS A O 1
ATOM 841 N N . LEU A 1 111 ? 14.676 -2.025 -12.926 1.00 88.44 111 LEU A N 1
ATOM 842 C CA . LEU A 1 111 ? 14.363 -3.050 -13.925 1.00 88.44 111 LEU A CA 1
ATOM 843 C C . LEU A 1 111 ? 13.936 -2.455 -15.271 1.00 88.44 111 LEU A C 1
ATOM 845 O O . LEU A 1 111 ? 13.586 -3.226 -16.160 1.00 88.44 111 LEU A O 1
ATOM 849 N N . ASP A 1 112 ? 13.934 -1.122 -15.401 1.00 89.50 112 ASP A N 1
ATOM 850 C CA . ASP A 1 112 ? 13.442 -0.375 -16.568 1.00 89.50 112 ASP A CA 1
ATOM 851 C C . ASP A 1 112 ? 12.035 -0.821 -17.011 1.00 89.50 112 ASP A C 1
ATOM 853 O O . ASP A 1 112 ? 11.694 -0.926 -18.189 1.00 89.50 112 ASP A O 1
ATOM 857 N N . ARG A 1 113 ? 11.193 -1.163 -16.025 1.00 89.50 113 ARG A N 1
ATOM 858 C CA . ARG A 1 113 ? 9.819 -1.628 -16.241 1.00 89.50 113 ARG A CA 1
ATOM 859 C C . ARG A 1 113 ? 8.842 -0.614 -15.690 1.00 89.50 113 ARG A C 1
ATOM 861 O O . ARG A 1 113 ? 8.551 -0.602 -14.496 1.00 89.50 113 ARG A O 1
ATOM 868 N N . TRP A 1 114 ? 8.283 0.180 -16.587 1.00 91.75 114 TRP A N 1
ATOM 869 C CA . TRP A 1 114 ? 7.214 1.120 -16.280 1.00 91.75 114 TRP A CA 1
ATOM 870 C C . TRP A 1 114 ? 5.852 0.563 -16.711 1.00 91.75 114 TRP A C 1
ATOM 872 O O . TRP A 1 114 ? 5.775 -0.252 -17.636 1.00 91.75 114 TRP A O 1
ATOM 882 N N . PRO A 1 115 ? 4.754 0.953 -16.042 1.00 90.69 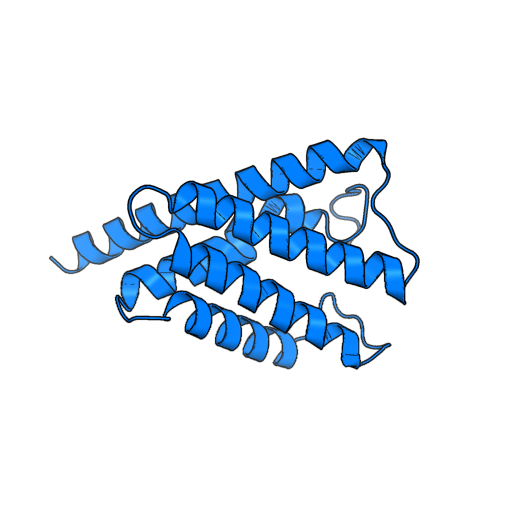115 PRO A N 1
ATOM 883 C CA . PRO A 1 115 ? 3.419 0.687 -16.563 1.00 90.69 115 PRO A CA 1
ATOM 884 C C . PRO A 1 115 ? 3.225 1.390 -17.920 1.00 90.69 115 PRO A C 1
ATOM 886 O O . PRO A 1 115 ? 3.716 2.508 -18.096 1.00 90.69 115 PRO A O 1
ATOM 889 N N . PRO A 1 116 ? 2.486 0.790 -18.870 1.00 89.50 116 PRO A N 1
ATOM 890 C CA . PRO A 1 116 ? 2.142 1.474 -20.112 1.00 89.50 116 PRO A CA 1
ATOM 891 C C . PRO A 1 116 ? 1.304 2.720 -19.808 1.00 89.50 116 PRO A C 1
ATOM 893 O O . PRO A 1 116 ? 0.342 2.647 -19.038 1.00 89.50 116 PRO A O 1
ATOM 896 N N . SER A 1 117 ? 1.663 3.854 -20.413 1.00 90.00 117 SER A N 1
ATOM 897 C CA . SER A 1 117 ? 1.082 5.176 -20.127 1.00 90.00 117 SER A CA 1
ATOM 898 C C . SER A 1 117 ? -0.443 5.209 -20.257 1.00 90.00 117 SER A C 1
ATOM 900 O O . SER A 1 117 ? -1.117 5.823 -19.432 1.00 90.00 117 SER A O 1
ATOM 902 N N . GLU A 1 118 ? -0.988 4.481 -21.230 1.00 91.31 118 GLU A N 1
ATOM 903 C CA . GLU A 1 118 ? -2.427 4.349 -21.488 1.00 91.31 118 GLU A CA 1
ATOM 904 C C . GLU A 1 118 ? -3.215 3.716 -20.324 1.00 91.31 118 GLU A C 1
ATOM 906 O O . GLU A 1 118 ? -4.393 4.019 -20.139 1.00 91.31 118 GLU A O 1
ATOM 911 N N . TYR A 1 119 ? -2.567 2.902 -19.484 1.00 90.62 119 TYR A N 1
ATOM 912 C CA . TYR A 1 119 ? -3.203 2.240 -18.340 1.00 90.62 119 TYR A CA 1
ATOM 913 C C . TYR A 1 119 ? -2.855 2.870 -16.989 1.00 90.62 119 TYR A C 1
ATOM 915 O O . TYR A 1 119 ? -3.464 2.505 -15.982 1.00 90.62 119 TYR A O 1
ATOM 923 N N . VAL A 1 120 ? -1.922 3.828 -16.932 1.00 92.69 120 VAL A N 1
ATOM 924 C CA . VAL A 1 120 ? -1.463 4.442 -15.671 1.00 92.69 120 VAL A CA 1
ATOM 925 C C . VAL A 1 120 ? -2.627 5.018 -14.875 1.00 92.69 120 VAL A C 1
ATOM 927 O O . VAL A 1 120 ? -2.788 4.690 -13.700 1.00 92.69 120 VAL A O 1
ATOM 930 N N . PHE A 1 121 ? -3.466 5.838 -15.511 1.00 94.06 121 PHE A N 1
ATOM 931 C CA . PHE A 1 121 ? -4.601 6.462 -14.834 1.00 94.06 121 PHE A CA 1
ATOM 932 C C . PHE A 1 121 ? -5.581 5.416 -14.291 1.00 94.06 121 PHE A C 1
ATOM 934 O O . PHE A 1 121 ? -5.999 5.500 -13.137 1.00 94.06 121 PHE A O 1
ATOM 941 N N . LEU A 1 122 ? -5.892 4.396 -15.094 1.00 94.12 122 LEU A N 1
ATOM 942 C CA . LEU A 1 122 ? -6.808 3.326 -14.709 1.00 94.12 122 LEU A CA 1
ATOM 943 C C . LEU A 1 122 ? -6.267 2.521 -13.523 1.00 94.12 122 LEU A C 1
ATOM 945 O O . LEU A 1 122 ? -7.018 2.248 -12.592 1.00 94.12 122 LEU A O 1
ATOM 949 N N . LEU A 1 123 ? -4.974 2.185 -13.521 1.00 94.69 123 LEU A N 1
ATOM 950 C CA . LEU A 1 123 ? -4.331 1.429 -12.441 1.00 94.69 123 LEU A CA 1
ATOM 951 C C . LEU A 1 123 ? -4.204 2.249 -11.150 1.00 94.69 123 LEU A C 1
ATOM 953 O O . LEU A 1 123 ? -4.393 1.721 -10.055 1.00 94.69 123 LEU A O 1
ATOM 957 N N . LEU A 1 124 ? -3.920 3.549 -11.249 1.00 96.12 124 LEU A N 1
ATOM 958 C CA . LEU A 1 124 ? -3.936 4.438 -10.086 1.00 96.12 124 LEU A CA 1
ATOM 959 C C . LEU A 1 124 ? -5.353 4.536 -9.511 1.00 96.12 124 LEU A C 1
ATOM 961 O O . LEU A 1 124 ? -5.558 4.343 -8.313 1.00 96.12 124 LEU A O 1
ATOM 965 N N . PHE A 1 125 ? -6.349 4.760 -10.366 1.00 96.69 125 PHE A N 1
ATOM 966 C CA . PHE A 1 125 ? -7.739 4.844 -9.938 1.00 96.69 125 PHE A CA 1
ATOM 967 C C . PHE A 1 125 ? -8.227 3.529 -9.315 1.00 96.69 125 PHE A C 1
ATOM 969 O O . PHE A 1 125 ? -8.807 3.540 -8.227 1.00 96.69 125 PHE A O 1
ATOM 976 N N . SER A 1 126 ? -7.921 2.384 -9.934 1.00 96.00 126 SER A N 1
ATOM 977 C CA . SER A 1 126 ? -8.251 1.069 -9.379 1.00 96.00 126 SER A CA 1
ATOM 978 C C . SER A 1 126 ? -7.555 0.838 -8.040 1.00 96.00 126 SER A C 1
ATOM 980 O O . SER A 1 126 ? -8.175 0.308 -7.123 1.00 96.00 126 SER A O 1
ATOM 982 N N . SER A 1 127 ? -6.302 1.280 -7.897 1.00 97.31 127 SER A N 1
ATOM 983 C CA . SER A 1 127 ? -5.535 1.159 -6.653 1.00 97.31 127 SER A CA 1
ATOM 984 C C . SER A 1 127 ? -6.170 1.943 -5.521 1.00 97.31 127 SER A C 1
ATOM 986 O O . SER A 1 127 ? -6.346 1.403 -4.424 1.00 97.31 127 SER A O 1
ATOM 988 N N . PHE A 1 128 ? -6.597 3.173 -5.796 1.00 98.31 128 PHE A N 1
ATOM 989 C CA . PHE A 1 128 ? -7.324 3.973 -4.823 1.00 98.31 128 PHE A CA 1
ATOM 990 C C . PHE A 1 128 ? -8.630 3.289 -4.401 1.00 98.31 128 PHE A C 1
ATOM 992 O O . PHE A 1 128 ? -8.855 3.076 -3.208 1.00 98.31 128 PHE A O 1
ATOM 999 N N . LEU A 1 129 ? -9.458 2.877 -5.370 1.00 98.25 129 LEU A N 1
ATOM 1000 C CA . LEU A 1 129 ? -10.732 2.206 -5.096 1.00 98.25 129 LEU A CA 1
ATOM 1001 C C . LEU A 1 129 ? -10.545 0.896 -4.328 1.00 98.25 129 LEU A C 1
ATOM 1003 O O . LEU A 1 129 ? -11.274 0.635 -3.372 1.00 98.25 129 LEU A O 1
ATOM 1007 N N . SER A 1 130 ? -9.546 0.100 -4.707 1.00 98.12 130 SER A N 1
ATOM 1008 C CA . SER A 1 130 ? -9.174 -1.132 -4.018 1.00 98.12 130 SER A CA 1
ATOM 1009 C C . SER A 1 130 ? -8.823 -0.842 -2.560 1.00 98.12 130 SER A C 1
ATOM 1011 O O . SER A 1 130 ? -9.382 -1.457 -1.652 1.00 98.12 130 SER A O 1
ATOM 1013 N N . GLY A 1 131 ? -7.974 0.160 -2.309 1.00 98.19 131 GLY A N 1
ATOM 1014 C CA . GLY A 1 131 ? -7.611 0.576 -0.956 1.00 98.19 131 GLY A CA 1
ATOM 1015 C C . GLY A 1 131 ? -8.820 1.009 -0.125 1.00 98.19 131 GLY A C 1
ATOM 1016 O O . GLY A 1 131 ? -9.002 0.547 1.003 1.00 98.19 131 GLY A O 1
ATOM 1017 N N . THR A 1 132 ? -9.704 1.829 -0.691 1.00 98.19 132 THR A N 1
ATOM 1018 C CA . THR A 1 132 ? -10.952 2.235 -0.031 1.00 98.19 132 THR A CA 1
ATOM 1019 C C . THR A 1 132 ? -11.860 1.039 0.278 1.00 98.19 132 THR A C 1
ATOM 1021 O O . THR A 1 132 ? -12.376 0.934 1.395 1.00 98.19 132 THR A O 1
ATOM 1024 N N . ALA A 1 133 ? -12.019 0.105 -0.663 1.00 98.12 133 ALA A N 1
ATOM 1025 C CA . ALA A 1 133 ? -12.783 -1.123 -0.457 1.00 98.12 133 ALA A CA 1
ATOM 1026 C C . ALA A 1 133 ? -12.187 -1.983 0.670 1.00 98.12 133 ALA A C 1
ATOM 1028 O O . ALA A 1 133 ? -12.927 -2.515 1.499 1.00 98.12 133 ALA A O 1
ATOM 1029 N N . GLY A 1 134 ? -10.857 -2.050 0.770 1.00 98.00 134 GLY A N 1
ATOM 1030 C CA . GLY A 1 134 ? -10.172 -2.750 1.854 1.00 98.00 134 GLY A CA 1
ATOM 1031 C C . GLY A 1 134 ? -10.519 -2.197 3.240 1.00 98.00 134 GLY A C 1
ATOM 1032 O O . GLY A 1 134 ? -10.792 -2.959 4.167 1.00 98.00 134 GLY A O 1
ATOM 1033 N N . VAL A 1 135 ? -10.615 -0.873 3.387 1.00 97.88 135 VAL A N 1
ATOM 1034 C CA . VAL A 1 135 ? -11.046 -0.254 4.656 1.00 97.88 135 VAL A CA 1
ATOM 1035 C C . VAL A 1 135 ? -12.510 -0.566 4.972 1.00 97.88 135 VAL A C 1
ATOM 1037 O O . VAL A 1 135 ? -12.851 -0.827 6.127 1.00 97.88 135 VAL A O 1
ATOM 1040 N N . LEU A 1 136 ? -13.395 -0.575 3.969 1.00 97.69 136 LEU A N 1
ATOM 1041 C CA . LEU A 1 136 ? -14.804 -0.946 4.162 1.00 97.69 136 LEU A CA 1
ATOM 1042 C C . LEU A 1 136 ? -14.959 -2.397 4.626 1.00 97.69 136 LEU A C 1
ATOM 1044 O O . LEU A 1 136 ? -15.744 -2.677 5.538 1.00 97.69 136 LEU A O 1
ATOM 1048 N N . LEU A 1 137 ? -14.184 -3.309 4.044 1.00 97.44 137 LEU A N 1
ATOM 1049 C CA . LEU A 1 137 ? -14.137 -4.703 4.472 1.00 97.44 137 LEU A CA 1
ATOM 1050 C C . LEU A 1 137 ? -13.601 -4.821 5.902 1.00 97.44 137 LEU A C 1
ATOM 1052 O O . LEU A 1 137 ? -14.258 -5.441 6.737 1.00 97.44 137 LEU A O 1
ATOM 1056 N N . ALA A 1 138 ? -12.490 -4.154 6.229 1.00 96.94 138 ALA A N 1
ATOM 1057 C CA . ALA A 1 138 ? -11.938 -4.139 7.585 1.00 96.94 138 ALA A CA 1
ATOM 1058 C C . ALA A 1 138 ? -12.957 -3.642 8.625 1.00 96.94 138 ALA A C 1
ATOM 1060 O O . ALA A 1 138 ? -13.139 -4.272 9.665 1.00 96.94 138 ALA A O 1
ATOM 1061 N N . ARG A 1 139 ? -13.687 -2.558 8.325 1.00 95.44 139 ARG A N 1
ATOM 1062 C CA . ARG A 1 139 ? -14.790 -2.052 9.166 1.00 95.44 139 ARG A CA 1
ATOM 1063 C C . ARG A 1 139 ? -15.899 -3.085 9.356 1.00 95.44 139 ARG A C 1
ATOM 1065 O O . ARG A 1 139 ? -16.450 -3.206 10.448 1.00 95.44 139 ARG A O 1
ATOM 1072 N N . SER A 1 140 ? -16.271 -3.789 8.291 1.00 95.38 140 SER A N 1
ATOM 1073 C CA . SER A 1 140 ? -17.350 -4.781 8.331 1.00 95.38 140 SER A CA 1
ATOM 1074 C C . SER A 1 140 ? -16.961 -5.975 9.202 1.00 95.38 140 SER A C 1
ATOM 1076 O O . SER A 1 140 ? -17.736 -6.394 10.061 1.00 95.38 140 SER A O 1
ATOM 1078 N N . VAL A 1 141 ? -15.725 -6.451 9.047 1.00 95.88 141 VAL A N 1
ATOM 1079 C CA . VAL A 1 141 ? -15.144 -7.528 9.856 1.00 95.88 141 VAL A CA 1
ATOM 1080 C C . VAL A 1 141 ? -15.010 -7.105 11.321 1.00 95.88 141 VAL A C 1
ATOM 1082 O O . VAL A 1 141 ? -15.416 -7.847 12.210 1.00 95.88 141 VAL A O 1
ATOM 1085 N N . GLU A 1 142 ? -14.530 -5.890 11.598 1.00 95.06 142 GLU A N 1
ATOM 1086 C CA . GLU A 1 142 ? -14.448 -5.345 12.960 1.00 95.06 142 GLU A CA 1
ATOM 1087 C C . GLU A 1 142 ? -15.820 -5.349 13.657 1.00 95.06 142 GLU A C 1
ATOM 1089 O O . GLU A 1 142 ? -15.954 -5.829 14.786 1.00 95.06 142 GLU A O 1
ATOM 1094 N N . LYS A 1 143 ? -16.860 -4.847 12.976 1.00 93.12 143 LYS A N 1
ATOM 1095 C CA . LYS A 1 143 ? -18.233 -4.838 13.502 1.00 93.12 143 LYS A CA 1
ATOM 1096 C C . LYS A 1 143 ? -18.734 -6.247 13.799 1.00 93.12 143 LYS A C 1
ATOM 1098 O O . LYS A 1 143 ? -19.369 -6.452 14.832 1.00 93.12 143 LYS A O 1
ATOM 1103 N N . PHE A 1 144 ? -18.443 -7.201 12.918 1.00 93.44 144 PHE A N 1
ATOM 1104 C CA . PHE A 1 144 ? -18.794 -8.601 13.124 1.00 93.44 144 PHE A CA 1
ATOM 1105 C C . PHE A 1 144 ? -18.123 -9.168 14.384 1.00 93.44 144 PHE A C 1
ATOM 1107 O O . PHE A 1 144 ? -18.821 -9.669 15.264 1.00 93.44 144 PHE A O 1
ATOM 1114 N N . PHE A 1 145 ? -16.807 -8.987 14.545 1.00 90.06 145 PHE A N 1
ATOM 1115 C CA . PHE A 1 145 ? -16.079 -9.432 15.740 1.00 90.06 145 PHE A CA 1
ATOM 1116 C C . PHE A 1 145 ? -16.614 -8.808 17.034 1.00 90.06 145 PHE A C 1
ATOM 1118 O O . PHE A 1 145 ? -16.785 -9.506 18.034 1.00 90.06 145 PHE A O 1
ATOM 1125 N N . ARG A 1 146 ? -16.925 -7.505 17.032 1.00 88.12 146 ARG A N 1
ATOM 1126 C CA . ARG A 1 146 ? -17.491 -6.833 18.215 1.00 88.12 146 ARG A CA 1
ATOM 1127 C C . ARG A 1 146 ? -18.907 -7.300 18.545 1.00 88.12 146 ARG A C 1
ATOM 1129 O O . ARG A 1 146 ? -19.263 -7.309 19.718 1.00 88.12 146 ARG A O 1
ATOM 1136 N N . LYS A 1 147 ? -19.704 -7.675 17.539 1.00 87.00 147 LYS A N 1
ATOM 1137 C CA . LYS A 1 147 ? -21.051 -8.223 17.743 1.00 87.00 147 LYS A CA 1
ATOM 1138 C C . LYS A 1 147 ? -21.002 -9.619 18.360 1.00 87.00 147 LYS A C 1
ATOM 1140 O O . LYS A 1 147 ? -21.783 -9.879 19.255 1.00 87.00 147 LYS A O 1
ATOM 1145 N N . VAL A 1 148 ? -20.085 -10.479 17.912 1.00 84.62 148 VAL A N 1
ATOM 1146 C CA . VAL A 1 148 ? -19.924 -11.851 18.438 1.00 84.62 148 VAL A CA 1
ATOM 1147 C C . VAL A 1 148 ? -19.426 -11.865 19.889 1.00 84.62 148 VAL A C 1
ATOM 1149 O O . VAL A 1 148 ? -19.717 -12.794 20.630 1.00 84.62 148 VAL A O 1
ATOM 1152 N N . LYS A 1 149 ? -18.668 -10.844 20.305 1.00 70.38 149 LYS A N 1
ATOM 1153 C CA . LYS A 1 149 ? -18.136 -10.735 21.672 1.00 70.38 149 LYS A CA 1
ATOM 1154 C C . LYS A 1 149 ? -19.152 -10.190 22.697 1.00 70.38 149 LYS A C 1
ATOM 1156 O O . LYS A 1 149 ? -18.832 -10.167 23.882 1.00 70.38 149 LYS A O 1
ATOM 1161 N N . ARG A 1 150 ? -20.314 -9.696 22.254 1.00 54.53 150 ARG A N 1
ATOM 1162 C CA . ARG A 1 150 ? -21.418 -9.246 23.118 1.00 54.53 150 ARG A CA 1
ATOM 1163 C C . ARG A 1 150 ? -22.438 -10.358 23.283 1.00 54.53 150 ARG A C 1
ATOM 1165 O O . ARG A 1 150 ? -22.967 -10.454 24.406 1.00 54.53 150 ARG A O 1
#

Radius of gyration: 15.43 Å; chains: 1; bounding box: 40×30×45 Å

Foldseek 3Di:
DPPPDPDFFPPLVLLQQVLVVALLQLLLQCLVVVDQLSSLVRLQVVLVVVVVVAADVNDPPPVCLSVLSNVLSNQLSVLCNVQPDPRNLQSQLVSSLSSVVSNQCSCCVPVVTHGDPVCVVVSSVSSSVSRSVSNVNSVVVNVVVVVVVD